Protein AF-A0A379B4C3-F1 (afdb_monomer_lite)

Sequence (110 aa):
MKKFLDVITKFTQTKSDDERSVLFSLLPEDILAHKKFYDEEMFINSSRHTFYILTSLFIDWINQLDEQYPKQRHFLYELQDLFEYIDDDISIDEQSEVIEKTKVILKQYQ

Foldseek 3Di:
DVLLLVLLVQLLVDQDLVSLVVSLVSDDPVLSVVLVCCPPPNDPDCSRQSLLSVLVSLLVVLVVVCVVCVVCVVLSVQSNVLNVPDDSPDDSVNSNVSSVSSVVSSVVVD

Radius of gyration: 13.2 Å; chains: 1; bounding box: 31×24×38 Å

pLDDT: mean 95.8, std 3.06, range [77.06, 98.62]

Structure (mmCIF, N/CA/C/O backbone):
data_AF-A0A379B4C3-F1
#
_entry.id   AF-A0A379B4C3-F1
#
loop_
_atom_site.group_PDB
_atom_site.id
_atom_site.type_symbol
_atom_site.label_atom_id
_atom_site.label_alt_id
_atom_site.label_comp_id
_atom_site.label_asym_id
_atom_site.label_entity_id
_atom_site.label_seq_id
_atom_site.pdbx_PDB_ins_code
_atom_site.Cartn_x
_atom_site.Cartn_y
_atom_site.Cartn_z
_atom_site.occupancy
_atom_site.B_iso_or_equiv
_atom_site.auth_seq_id
_atom_site.auth_comp_id
_atom_site.auth_asym_id
_atom_site.auth_atom_id
_atom_site.pdbx_PDB_model_num
ATOM 1 N N . MET A 1 1 ? -8.724 -6.804 9.213 1.00 93.69 1 MET A N 1
ATOM 2 C CA . MET A 1 1 ? -7.871 -5.809 9.909 1.00 93.69 1 MET A CA 1
ATOM 3 C C . MET A 1 1 ? -6.471 -6.310 10.291 1.00 93.69 1 MET A C 1
ATOM 5 O O . MET A 1 1 ? -5.517 -5.766 9.767 1.00 93.69 1 MET A O 1
ATOM 9 N N . LYS A 1 2 ? -6.290 -7.337 11.143 1.00 94.81 2 LYS A N 1
ATOM 10 C CA . LYS A 1 2 ? -4.939 -7.768 11.593 1.00 94.81 2 LYS A CA 1
ATOM 11 C C . LYS A 1 2 ? -3.940 -8.007 10.446 1.00 94.81 2 LYS A C 1
ATOM 13 O O . LYS A 1 2 ? -2.870 -7.419 10.442 1.00 94.81 2 LYS A O 1
ATOM 18 N N . LYS A 1 3 ? -4.336 -8.801 9.442 1.00 96.56 3 LYS A N 1
ATOM 19 C CA . LYS A 1 3 ? -3.503 -9.089 8.262 1.00 96.56 3 LYS A CA 1
ATOM 20 C C . LYS A 1 3 ? -3.097 -7.816 7.502 1.00 96.56 3 LYS A C 1
ATOM 22 O O . LYS A 1 3 ? -1.960 -7.715 7.069 1.00 96.56 3 LYS A O 1
ATOM 27 N N . PHE A 1 4 ? -4.007 -6.848 7.374 1.00 97.75 4 PHE A N 1
ATOM 28 C CA . PHE A 1 4 ? -3.725 -5.559 6.735 1.00 97.75 4 PHE A CA 1
ATOM 29 C C . PHE A 1 4 ? -2.654 -4.784 7.504 1.00 97.75 4 PHE A C 1
ATOM 31 O O . PHE A 1 4 ? -1.640 -4.412 6.926 1.00 97.75 4 PHE A O 1
ATOM 38 N N . LEU A 1 5 ? -2.815 -4.645 8.824 1.00 97.81 5 LEU A N 1
ATOM 39 C CA . LEU A 1 5 ? -1.830 -3.977 9.681 1.00 97.81 5 LEU A CA 1
ATOM 40 C C . LEU A 1 5 ? -0.452 -4.643 9.606 1.00 97.81 5 LEU A C 1
ATOM 42 O O . LEU A 1 5 ? 0.557 -3.946 9.517 1.00 97.81 5 LEU A O 1
ATOM 46 N N . ASP A 1 6 ? -0.407 -5.977 9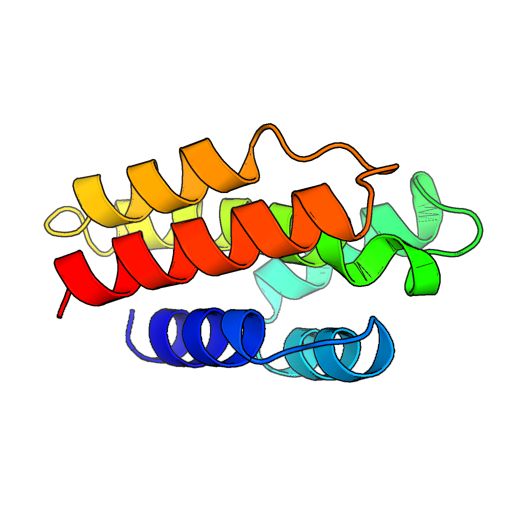.597 1.00 97.88 6 ASP A N 1
ATOM 47 C CA . ASP A 1 6 ? 0.844 -6.730 9.471 1.00 97.88 6 ASP A CA 1
ATOM 48 C C . ASP A 1 6 ? 1.546 -6.431 8.131 1.00 97.88 6 ASP A C 1
ATOM 50 O O . ASP A 1 6 ? 2.767 -6.258 8.091 1.00 97.88 6 ASP A O 1
ATOM 54 N N . VAL A 1 7 ? 0.789 -6.338 7.031 1.00 98.38 7 VAL A N 1
ATOM 55 C CA . VAL A 1 7 ? 1.330 -6.045 5.693 1.00 98.38 7 VAL A CA 1
ATOM 56 C C . VAL A 1 7 ? 1.766 -4.586 5.564 1.00 98.38 7 VAL A C 1
ATOM 58 O O . VAL A 1 7 ? 2.886 -4.348 5.118 1.00 98.38 7 VAL A O 1
ATOM 61 N N . ILE A 1 8 ? 0.958 -3.619 6.008 1.00 98.12 8 ILE A N 1
ATOM 62 C CA . ILE A 1 8 ? 1.334 -2.193 5.988 1.00 98.12 8 ILE A CA 1
ATOM 63 C C . ILE A 1 8 ? 2.568 -1.959 6.867 1.00 98.12 8 ILE A C 1
ATOM 65 O O . ILE A 1 8 ? 3.496 -1.261 6.469 1.00 98.12 8 ILE A O 1
ATOM 69 N N . THR A 1 9 ? 2.656 -2.621 8.025 1.00 98.25 9 THR A N 1
ATOM 70 C CA . THR A 1 9 ? 3.856 -2.558 8.874 1.00 98.25 9 THR A CA 1
ATOM 71 C C . THR A 1 9 ? 5.091 -3.062 8.127 1.00 98.25 9 THR A C 1
ATOM 73 O O . THR A 1 9 ? 6.120 -2.387 8.139 1.00 98.25 9 THR A O 1
ATOM 76 N N . LYS A 1 10 ? 4.999 -4.207 7.436 1.00 98.50 10 LYS A N 1
ATOM 77 C CA . LYS A 1 10 ? 6.099 -4.734 6.609 1.00 98.50 10 LYS A CA 1
ATOM 78 C C . LYS A 1 10 ? 6.459 -3.790 5.463 1.00 98.50 10 LYS A C 1
ATOM 80 O O . LYS A 1 10 ? 7.642 -3.583 5.222 1.00 98.50 10 LYS A O 1
ATOM 85 N N . PHE A 1 11 ? 5.472 -3.182 4.807 1.00 98.44 11 PHE A N 1
ATOM 86 C CA . PHE A 1 11 ? 5.692 -2.179 3.764 1.00 98.44 11 PHE A CA 1
ATOM 87 C C . PHE A 1 11 ? 6.574 -1.029 4.257 1.00 98.44 11 PHE A C 1
ATOM 89 O O . PHE A 1 11 ? 7.568 -0.707 3.607 1.00 98.44 11 PHE A O 1
ATOM 96 N N . THR A 1 12 ? 6.316 -0.505 5.461 1.00 98.25 12 THR A N 1
ATOM 97 C CA . THR A 1 12 ? 7.127 0.587 6.034 1.00 98.25 12 THR A CA 1
ATOM 98 C C . THR A 1 12 ? 8.581 0.211 6.366 1.00 98.25 12 THR A C 1
ATOM 100 O O . THR A 1 12 ? 9.383 1.078 6.721 1.00 98.25 12 THR A O 1
ATOM 103 N N . GLN A 1 13 ? 8.925 -1.077 6.294 1.00 97.62 13 GLN A N 1
ATOM 104 C CA . GLN A 1 13 ? 10.271 -1.602 6.541 1.00 97.62 13 GLN A CA 1
ATOM 105 C C . GLN A 1 13 ? 11.042 -1.877 5.244 1.00 97.62 13 GLN A C 1
ATOM 107 O O . GLN A 1 13 ? 12.248 -2.115 5.314 1.00 97.62 13 GLN A O 1
ATOM 112 N N . THR A 1 14 ? 10.366 -1.843 4.091 1.00 96.50 14 THR A N 1
ATOM 113 C CA . THR A 1 14 ? 10.987 -2.087 2.785 1.00 96.50 14 THR A CA 1
ATOM 114 C C . THR A 1 14 ? 11.876 -0.926 2.349 1.00 96.50 14 THR A C 1
ATOM 116 O O . THR A 1 14 ? 11.603 0.236 2.653 1.00 96.50 14 THR A O 1
ATOM 119 N N . LYS A 1 15 ? 12.943 -1.243 1.615 1.00 92.75 15 LYS A N 1
ATOM 120 C CA . LYS A 1 15 ? 13.927 -0.280 1.093 1.00 92.75 15 LYS A CA 1
ATOM 121 C C . LYS A 1 15 ? 14.120 -0.357 -0.417 1.00 92.75 15 LYS A C 1
ATOM 123 O O . LYS A 1 15 ? 14.793 0.498 -0.983 1.00 92.75 15 LYS A O 1
ATOM 128 N N . SER A 1 16 ? 13.573 -1.382 -1.060 1.00 93.25 16 SER A N 1
ATOM 129 C CA . SER A 1 16 ? 13.719 -1.618 -2.493 1.00 93.25 16 SER A CA 1
ATOM 130 C C . SER A 1 16 ? 12.460 -2.237 -3.085 1.00 93.25 16 SER A C 1
ATOM 132 O O . SER A 1 16 ? 11.619 -2.788 -2.370 1.00 93.25 16 SER A O 1
ATOM 134 N N . ASP A 1 17 ? 12.358 -2.185 -4.409 1.00 93.25 17 ASP A N 1
ATOM 135 C CA . ASP A 1 17 ? 11.267 -2.824 -5.141 1.00 93.25 17 ASP A CA 1
ATOM 136 C C . ASP A 1 17 ? 11.273 -4.353 -5.016 1.00 93.25 17 ASP A C 1
ATOM 138 O O . ASP A 1 17 ? 10.211 -4.972 -4.950 1.00 93.25 17 ASP A O 1
ATOM 142 N N . ASP A 1 18 ? 12.447 -4.974 -4.889 1.00 94.19 18 ASP A N 1
ATOM 143 C CA . ASP A 1 18 ? 12.556 -6.418 -4.654 1.00 94.19 18 ASP A CA 1
ATOM 144 C C . ASP A 1 18 ? 11.940 -6.813 -3.303 1.00 94.19 18 ASP A C 1
ATOM 146 O O . ASP A 1 18 ? 11.185 -7.782 -3.212 1.00 94.19 18 ASP A O 1
ATOM 150 N N . GLU A 1 19 ? 12.207 -6.036 -2.246 1.00 95.56 19 GLU A N 1
ATOM 151 C CA . GLU A 1 19 ? 11.616 -6.270 -0.924 1.00 95.56 19 GLU A CA 1
ATOM 152 C C . GLU A 1 19 ? 10.096 -6.049 -0.936 1.00 95.56 19 GLU A C 1
ATOM 154 O O . GLU A 1 19 ? 9.349 -6.820 -0.326 1.00 95.56 19 GLU A O 1
ATOM 159 N N . ARG A 1 20 ? 9.619 -5.031 -1.664 1.00 96.31 20 ARG A N 1
ATOM 160 C CA . ARG A 1 20 ? 8.182 -4.741 -1.828 1.00 96.31 20 ARG A CA 1
ATOM 161 C C . ARG A 1 20 ? 7.467 -5.813 -2.633 1.00 96.31 20 ARG A C 1
ATOM 163 O O . ARG A 1 20 ? 6.348 -6.180 -2.285 1.00 96.31 20 ARG A O 1
ATOM 170 N N . SER A 1 21 ? 8.121 -6.372 -3.647 1.00 96.06 21 SER A N 1
ATOM 171 C CA . SER A 1 21 ? 7.553 -7.415 -4.506 1.00 96.06 21 SER A CA 1
ATOM 172 C C . SER A 1 21 ? 7.115 -8.650 -3.718 1.00 96.06 21 SER A C 1
ATOM 174 O O . SER A 1 21 ? 6.117 -9.287 -4.054 1.00 96.06 21 SER A O 1
ATOM 176 N N . VAL A 1 22 ? 7.802 -8.967 -2.616 1.00 96.75 22 VAL A N 1
ATOM 177 C CA . VAL A 1 22 ? 7.422 -10.076 -1.726 1.00 96.75 22 VAL A CA 1
ATOM 178 C C . VAL A 1 22 ? 6.044 -9.846 -1.088 1.00 96.75 22 VAL A C 1
ATOM 180 O O . VAL A 1 22 ? 5.317 -10.808 -0.823 1.00 96.75 22 VAL A O 1
ATOM 183 N N . LEU A 1 23 ? 5.643 -8.589 -0.871 1.00 97.94 23 LEU A N 1
ATOM 184 C CA . LEU A 1 23 ? 4.387 -8.239 -0.202 1.00 97.94 23 LEU A CA 1
ATOM 185 C C . LEU A 1 23 ? 3.148 -8.535 -1.048 1.00 97.94 23 LEU A C 1
ATOM 187 O O . LEU A 1 23 ? 2.093 -8.779 -0.465 1.00 97.94 23 LEU A O 1
ATOM 191 N N . PHE A 1 24 ? 3.262 -8.613 -2.379 1.00 97.75 24 PHE A N 1
ATOM 192 C CA . PHE A 1 24 ? 2.138 -8.990 -3.246 1.00 97.75 24 PHE A CA 1
ATOM 193 C C . PHE A 1 24 ? 1.543 -10.348 -2.857 1.00 97.75 24 PHE A C 1
ATOM 195 O O . PHE A 1 24 ? 0.327 -10.504 -2.814 1.00 97.75 24 PHE A O 1
ATOM 202 N N . SER A 1 25 ? 2.391 -11.306 -2.466 1.00 96.75 25 SER A N 1
ATOM 203 C CA . SER A 1 25 ? 1.956 -12.637 -2.011 1.00 96.75 25 SER A CA 1
ATOM 204 C C . SER A 1 25 ? 1.146 -12.624 -0.707 1.00 96.75 25 SER A C 1
ATOM 206 O O . SER A 1 25 ? 0.524 -13.622 -0.345 1.00 96.75 25 SER A O 1
ATOM 208 N N . LEU A 1 26 ? 1.162 -11.505 0.023 1.00 97.94 26 LEU A N 1
ATOM 209 C CA . LEU A 1 26 ? 0.455 -11.339 1.288 1.00 97.94 26 LEU A CA 1
ATOM 210 C C . LEU A 1 26 ? -0.904 -10.654 1.114 1.00 97.94 26 LEU A C 1
ATOM 212 O O . LEU A 1 26 ? -1.694 -10.656 2.063 1.00 97.94 26 LEU A O 1
ATOM 216 N N . LEU A 1 27 ? -1.200 -10.092 -0.058 1.00 98.00 27 LEU A N 1
ATOM 217 C CA . LEU A 1 27 ? -2.484 -9.449 -0.329 1.00 98.00 27 LEU A CA 1
ATOM 218 C C . LEU A 1 27 ? -3.625 -10.487 -0.391 1.00 98.00 27 LEU A C 1
ATOM 220 O O . LEU A 1 27 ? -3.377 -11.683 -0.570 1.00 98.00 27 LEU A O 1
ATOM 224 N N . PRO A 1 28 ? -4.884 -10.080 -0.160 1.00 97.88 28 PRO A N 1
ATOM 225 C CA . PRO A 1 28 ? -6.049 -10.878 -0.546 1.00 97.88 28 PRO A CA 1
ATOM 226 C C . PRO A 1 28 ? -6.036 -11.199 -2.051 1.00 97.88 28 PRO A C 1
ATOM 228 O O . PRO A 1 28 ? -5.525 -10.404 -2.835 1.00 97.88 28 PRO A O 1
ATOM 231 N N . GLU A 1 29 ? -6.570 -12.355 -2.455 1.00 97.44 29 GLU A N 1
ATOM 232 C CA . GLU A 1 29 ? -6.514 -12.820 -3.856 1.00 97.44 29 GLU A CA 1
ATOM 233 C C . GLU A 1 29 ? -7.244 -11.884 -4.825 1.00 97.44 29 GLU A C 1
ATOM 235 O O . GLU A 1 29 ? -6.762 -11.621 -5.924 1.00 97.44 29 GLU A O 1
ATOM 240 N N . ASP A 1 30 ? -8.388 -11.360 -4.403 1.00 96.75 30 ASP A N 1
ATOM 241 C CA . ASP A 1 30 ? -9.213 -10.416 -5.148 1.00 96.75 30 ASP A CA 1
ATOM 242 C C . ASP A 1 30 ? -8.527 -9.057 -5.318 1.00 96.75 30 ASP A C 1
ATOM 244 O O . ASP A 1 30 ? -8.525 -8.512 -6.418 1.00 96.75 30 ASP A O 1
ATOM 248 N N . ILE A 1 31 ? -7.846 -8.565 -4.279 1.00 98.06 31 ILE A N 1
ATOM 249 C CA . ILE A 1 31 ? -6.991 -7.374 -4.382 1.00 98.06 31 ILE A CA 1
ATOM 250 C C . ILE A 1 31 ? -5.802 -7.645 -5.309 1.00 98.06 31 ILE A C 1
ATOM 252 O O . ILE A 1 31 ? -5.510 -6.860 -6.206 1.00 98.06 31 ILE A O 1
ATOM 256 N N . LEU A 1 32 ? -5.114 -8.777 -5.140 1.00 97.62 32 LEU A N 1
ATOM 257 C CA . LEU A 1 32 ? -3.960 -9.130 -5.965 1.00 97.62 32 LEU A CA 1
ATOM 258 C C . LEU A 1 32 ? -4.329 -9.256 -7.450 1.00 97.62 32 LEU A C 1
ATOM 260 O O . LEU A 1 32 ? -3.506 -8.937 -8.307 1.00 97.62 32 LEU A O 1
ATOM 264 N N . ALA A 1 33 ? -5.556 -9.672 -7.772 1.00 97.06 33 ALA A N 1
ATOM 265 C CA . ALA A 1 33 ? -6.029 -9.764 -9.150 1.00 97.06 33 ALA A CA 1
ATOM 266 C C . ALA A 1 33 ? -5.985 -8.412 -9.887 1.00 97.06 33 ALA A C 1
ATOM 268 O O . ALA A 1 33 ? -5.740 -8.390 -11.095 1.00 97.06 33 ALA A O 1
ATOM 269 N N . HIS A 1 34 ? -6.136 -7.288 -9.176 1.00 96.81 34 HIS A N 1
ATOM 270 C CA . HIS A 1 34 ? -6.046 -5.947 -9.761 1.00 96.81 34 HIS A CA 1
ATOM 271 C C . HIS A 1 34 ? -4.621 -5.602 -10.221 1.00 96.81 34 HIS A C 1
ATOM 273 O O . HIS A 1 34 ? -4.449 -4.775 -11.115 1.00 96.81 34 HIS A O 1
ATOM 279 N N . LYS A 1 35 ? -3.588 -6.296 -9.711 1.00 96.00 35 LYS A N 1
ATOM 280 C CA . LYS A 1 35 ? -2.192 -6.126 -10.153 1.00 96.00 35 LYS A CA 1
ATOM 281 C C . LYS A 1 35 ? -2.034 -6.324 -11.666 1.00 96.00 35 LYS A C 1
ATOM 283 O O . LYS A 1 35 ? -1.209 -5.660 -12.289 1.00 96.00 35 LYS A O 1
ATOM 288 N N . LYS A 1 36 ? -2.855 -7.202 -12.255 1.00 95.12 36 LYS A N 1
ATOM 289 C CA . LYS A 1 36 ? -2.839 -7.524 -13.686 1.00 95.12 36 LYS A CA 1
ATOM 290 C C . LYS A 1 36 ? -2.977 -6.281 -14.570 1.00 95.12 36 LYS A C 1
ATOM 292 O O . LYS A 1 36 ? -2.287 -6.189 -15.576 1.00 95.12 36 LYS A O 1
ATOM 297 N N . PHE A 1 37 ? -3.810 -5.315 -14.174 1.00 95.00 37 PHE A N 1
ATOM 298 C CA . PHE A 1 37 ? -3.960 -4.052 -14.902 1.00 95.00 37 PHE A CA 1
ATOM 299 C C . PHE A 1 37 ? -2.620 -3.314 -15.031 1.00 95.00 37 PHE A C 1
ATOM 301 O O . PHE A 1 37 ? -2.243 -2.884 -16.117 1.00 95.00 37 PHE A O 1
ATOM 308 N N . TYR A 1 38 ? -1.851 -3.231 -13.947 1.00 95.38 38 TYR A N 1
ATOM 309 C CA . TYR A 1 38 ? -0.559 -2.547 -13.957 1.00 95.38 38 TYR A CA 1
ATOM 310 C C . TYR A 1 38 ? 0.494 -3.284 -14.786 1.00 95.38 38 TYR A C 1
ATOM 312 O O . TYR A 1 38 ? 1.301 -2.647 -15.460 1.00 95.38 38 TYR A O 1
ATOM 320 N N . ASP A 1 39 ? 0.486 -4.617 -14.721 1.00 92.00 39 ASP A N 1
ATOM 321 C CA . ASP A 1 39 ? 1.436 -5.467 -15.443 1.00 92.00 39 ASP A CA 1
ATOM 322 C C . 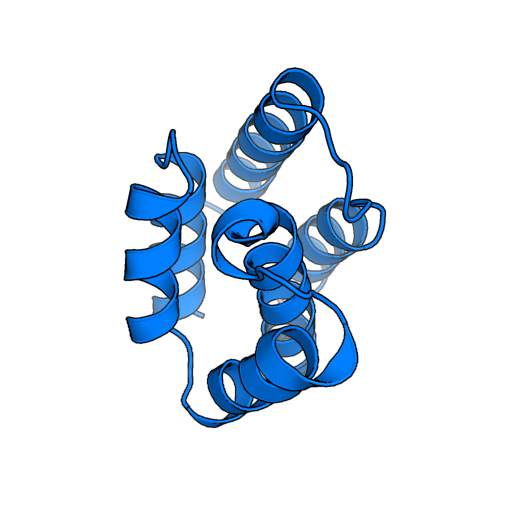ASP A 1 39 ? 1.187 -5.492 -16.958 1.00 92.00 39 ASP A C 1
ATOM 324 O O . ASP A 1 39 ? 2.142 -5.618 -17.721 1.00 92.00 39 ASP A O 1
ATOM 328 N N . GLU A 1 40 ? -0.074 -5.421 -17.391 1.00 93.38 40 GLU A N 1
ATOM 329 C CA . GLU A 1 40 ? -0.450 -5.620 -18.797 1.00 93.38 40 GLU A CA 1
ATOM 330 C C . GLU A 1 40 ? -0.794 -4.318 -19.528 1.00 93.38 40 GLU A C 1
ATOM 332 O O . GLU A 1 40 ? -0.516 -4.208 -20.720 1.00 93.38 40 GLU A O 1
ATOM 337 N N . GLU A 1 41 ? -1.372 -3.335 -18.833 1.00 92.44 41 GLU A N 1
ATOM 338 C CA . GLU A 1 41 ? -1.982 -2.158 -19.468 1.00 92.44 41 GLU A CA 1
ATOM 339 C C . GLU A 1 41 ? -1.255 -0.844 -19.141 1.00 92.44 41 GLU A C 1
ATOM 341 O O . GLU A 1 41 ? -1.262 0.073 -19.961 1.00 92.44 41 GLU A O 1
ATOM 346 N N . MET A 1 42 ? -0.623 -0.725 -17.964 1.00 92.88 42 MET A N 1
ATOM 347 C CA . MET A 1 42 ? -0.035 0.546 -17.512 1.00 92.88 42 MET A CA 1
ATOM 348 C C . MET A 1 42 ? 1.476 0.642 -17.747 1.00 92.88 42 MET A C 1
ATOM 350 O O . MET A 1 42 ? 1.953 1.642 -18.284 1.00 92.88 42 MET A O 1
ATOM 354 N N . PHE A 1 43 ? 2.244 -0.381 -17.360 1.00 92.69 43 PHE A N 1
ATOM 355 C CA . PHE A 1 43 ? 3.705 -0.311 -17.379 1.00 92.69 43 PHE A CA 1
ATOM 356 C C . PHE A 1 43 ? 4.334 -1.328 -18.323 1.00 92.69 43 PHE A C 1
ATOM 358 O O . PHE A 1 43 ? 4.049 -2.517 -18.269 1.00 92.69 43 PHE A O 1
ATOM 365 N N . ILE A 1 44 ? 5.332 -0.880 -19.089 1.00 89.69 44 ILE A N 1
ATOM 366 C CA . ILE A 1 44 ? 6.217 -1.785 -19.843 1.00 89.69 44 ILE A CA 1
ATOM 367 C C . ILE A 1 44 ? 7.050 -2.656 -18.883 1.00 89.69 44 ILE A C 1
ATOM 369 O O . ILE A 1 44 ? 7.401 -3.788 -19.209 1.00 89.69 44 ILE A O 1
ATOM 373 N N . ASN A 1 45 ? 7.397 -2.123 -17.704 1.00 88.69 45 ASN A N 1
ATOM 374 C CA . ASN A 1 45 ? 8.129 -2.849 -16.671 1.00 88.69 45 ASN A CA 1
ATOM 375 C C . ASN A 1 45 ? 7.608 -2.513 -15.267 1.00 88.69 45 ASN A C 1
ATOM 377 O O . ASN A 1 45 ? 8.195 -1.704 -14.545 1.00 88.69 45 ASN A O 1
ATOM 381 N N . SER A 1 46 ? 6.525 -3.173 -14.867 1.00 91.94 46 SER A N 1
ATOM 382 C CA . SER A 1 46 ? 5.876 -2.982 -13.566 1.00 91.94 46 SER A CA 1
ATOM 383 C C . SER A 1 46 ? 6.774 -3.294 -12.361 1.00 91.94 46 SER A C 1
ATOM 385 O O . SER A 1 46 ? 6.547 -2.761 -11.275 1.00 91.94 46 SER A O 1
ATOM 387 N N . SER A 1 47 ? 7.845 -4.082 -12.529 1.00 90.44 47 SER A N 1
ATOM 388 C CA . SER A 1 47 ? 8.769 -4.411 -11.433 1.00 90.44 47 SER A CA 1
ATOM 389 C C . SER A 1 47 ? 9.552 -3.201 -10.914 1.00 90.44 47 SER A C 1
ATOM 391 O O . SER A 1 47 ? 10.182 -3.298 -9.868 1.00 90.44 47 SER A O 1
ATOM 393 N N . ARG A 1 48 ? 9.553 -2.081 -11.648 1.00 90.50 48 ARG A N 1
ATOM 394 C CA . ARG A 1 48 ? 10.183 -0.810 -11.245 1.00 90.50 48 ARG A CA 1
ATOM 395 C C . ARG A 1 48 ? 9.211 0.186 -10.617 1.00 90.50 48 ARG A C 1
ATOM 397 O O . ARG A 1 48 ? 9.635 1.239 -10.166 1.00 90.50 48 ARG A O 1
ATOM 404 N N . HIS A 1 49 ? 7.922 -0.143 -10.602 1.00 95.19 49 HIS A N 1
ATOM 405 C CA . HIS A 1 49 ? 6.859 0.712 -10.074 1.00 95.19 49 HIS A CA 1
ATOM 406 C C . HIS A 1 49 ? 6.173 0.048 -8.876 1.00 95.19 49 HIS A C 1
ATOM 408 O O . HIS A 1 49 ? 5.011 0.318 -8.583 1.00 95.19 49 HIS A O 1
ATOM 414 N N . THR A 1 50 ? 6.868 -0.854 -8.167 1.00 96.69 50 THR A N 1
ATOM 415 C CA . THR A 1 50 ? 6.213 -1.650 -7.117 1.00 96.69 50 THR A CA 1
ATOM 416 C C . THR A 1 50 ? 5.699 -0.813 -5.961 1.00 96.69 50 THR A C 1
ATOM 418 O O . THR A 1 50 ? 4.709 -1.205 -5.355 1.00 96.69 50 THR A O 1
ATOM 421 N N . PHE A 1 51 ? 6.324 0.335 -5.674 1.00 97.62 51 PHE A N 1
ATOM 422 C CA . PHE A 1 51 ? 5.820 1.262 -4.667 1.00 97.62 51 PHE A CA 1
ATOM 423 C C . PHE A 1 51 ? 4.422 1.758 -5.030 1.00 97.62 51 PHE A C 1
ATOM 425 O O . PHE A 1 51 ? 3.483 1.480 -4.290 1.00 97.62 51 PHE A O 1
ATOM 432 N N . TYR A 1 52 ? 4.299 2.394 -6.199 1.00 97.44 52 TYR A N 1
ATOM 433 C CA . TYR A 1 52 ? 3.043 2.912 -6.732 1.00 97.44 52 TYR A CA 1
ATOM 434 C C . TYR A 1 52 ? 1.974 1.816 -6.815 1.00 97.44 52 TYR A C 1
ATOM 436 O O . TYR A 1 52 ? 0.892 1.952 -6.249 1.00 97.44 52 TYR A O 1
ATOM 444 N N . ILE A 1 53 ? 2.309 0.677 -7.431 1.00 97.94 53 ILE A N 1
ATOM 445 C CA . ILE A 1 53 ? 1.370 -0.440 -7.596 1.00 97.94 53 ILE A CA 1
ATOM 446 C C . ILE A 1 53 ? 0.878 -0.928 -6.233 1.00 97.94 53 ILE A C 1
ATOM 448 O O . ILE A 1 53 ? -0.318 -1.119 -6.033 1.00 97.94 53 ILE A O 1
ATOM 452 N N . LEU A 1 54 ? 1.781 -1.143 -5.274 1.00 98.12 54 LEU A N 1
ATOM 453 C CA . LEU A 1 54 ? 1.402 -1.666 -3.968 1.00 98.12 54 LEU A CA 1
ATOM 454 C C . LEU A 1 54 ? 0.530 -0.670 -3.191 1.00 98.12 54 LEU A C 1
ATOM 456 O O . LEU A 1 54 ? -0.435 -1.096 -2.559 1.00 98.12 54 LEU A O 1
ATOM 460 N N . THR A 1 55 ? 0.816 0.633 -3.264 1.00 98.31 55 THR A N 1
ATOM 461 C CA . THR A 1 55 ? -0.011 1.658 -2.615 1.00 98.31 55 THR A CA 1
ATOM 462 C C . THR A 1 55 ? -1.387 1.778 -3.257 1.00 98.31 55 THR A C 1
ATOM 464 O O . THR A 1 55 ? -2.371 1.880 -2.527 1.00 98.31 55 THR A O 1
ATOM 467 N N . SER A 1 56 ? -1.506 1.644 -4.581 1.00 98.25 56 SER A N 1
ATOM 468 C CA . SER A 1 56 ? -2.818 1.575 -5.235 1.00 98.25 56 SER A CA 1
ATOM 469 C C . SER A 1 56 ? -3.615 0.340 -4.801 1.00 98.25 56 SER A C 1
ATOM 471 O O . SER A 1 56 ? -4.788 0.447 -4.453 1.00 98.25 56 SER A O 1
ATOM 473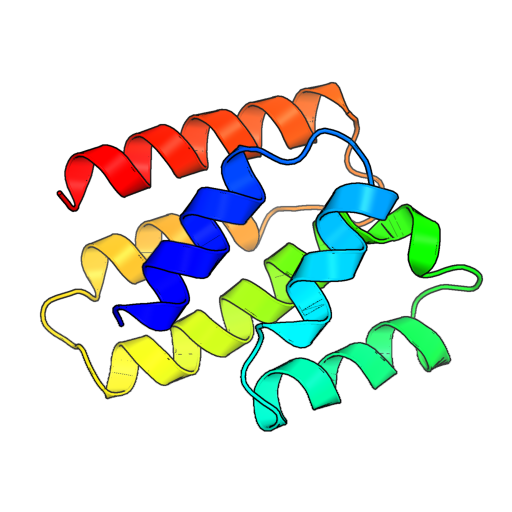 N N . LEU A 1 57 ? -2.972 -0.829 -4.709 1.00 98.50 57 LEU A N 1
ATOM 474 C CA . LEU A 1 57 ? -3.625 -2.042 -4.202 1.00 98.50 57 LEU A CA 1
ATOM 475 C C . LEU A 1 57 ? -4.012 -1.928 -2.717 1.00 98.50 57 LEU A C 1
ATOM 477 O O . LEU A 1 57 ? -4.984 -2.543 -2.274 1.00 98.50 57 LEU A O 1
ATOM 481 N N . PHE A 1 58 ? -3.280 -1.141 -1.924 1.00 98.62 58 PHE A N 1
ATOM 482 C CA . PHE A 1 58 ? -3.691 -0.831 -0.557 1.00 98.62 58 PHE A CA 1
ATOM 483 C C . PHE A 1 58 ? -4.951 0.026 -0.509 1.00 98.62 58 PHE A C 1
ATOM 485 O O . PHE A 1 58 ? -5.768 -0.223 0.373 1.00 98.62 58 PHE A O 1
ATOM 492 N N . ILE A 1 59 ? -5.151 0.963 -1.438 1.00 98.50 59 ILE A N 1
ATOM 493 C CA . ILE A 1 59 ? -6.401 1.735 -1.538 1.00 98.50 59 ILE A CA 1
ATOM 494 C C . ILE A 1 59 ? -7.581 0.794 -1.797 1.00 98.50 59 ILE A C 1
ATOM 496 O O . ILE A 1 59 ? -8.580 0.850 -1.079 1.00 98.50 59 ILE A O 1
ATOM 500 N N . ASP A 1 60 ? -7.441 -0.137 -2.744 1.00 98.06 60 ASP A N 1
ATOM 501 C CA . ASP A 1 60 ? -8.477 -1.141 -3.014 1.00 98.06 60 ASP A CA 1
ATOM 502 C C . ASP A 1 60 ? -8.794 -1.976 -1.766 1.00 98.06 60 ASP A C 1
ATOM 504 O O . ASP A 1 60 ? -9.959 -2.202 -1.426 1.00 98.06 60 ASP A O 1
ATOM 508 N N . TRP A 1 61 ? -7.762 -2.391 -1.025 1.00 98.31 61 TRP A N 1
ATOM 509 C CA . TRP A 1 61 ? -7.956 -3.148 0.209 1.00 98.31 61 TRP A CA 1
ATOM 510 C C . TRP A 1 61 ? -8.593 -2.300 1.319 1.00 98.31 61 TRP A C 1
ATOM 512 O O . TRP A 1 61 ? -9.451 -2.793 2.054 1.00 98.31 61 TRP A O 1
ATOM 522 N N . ILE A 1 62 ? -8.223 -1.023 1.437 1.00 98.38 62 ILE A N 1
ATOM 523 C CA . ILE A 1 62 ? -8.825 -0.080 2.385 1.00 98.38 62 ILE A CA 1
ATOM 524 C C . ILE A 1 62 ? -10.323 0.066 2.114 1.00 98.38 62 ILE A C 1
ATOM 526 O O . ILE A 1 62 ? -11.106 -0.052 3.058 1.00 98.38 62 ILE A O 1
ATOM 530 N N . ASN A 1 63 ? -10.728 0.229 0.854 1.00 96.12 63 ASN A N 1
ATOM 531 C CA . ASN A 1 63 ? -12.138 0.347 0.476 1.00 96.12 63 ASN A CA 1
ATOM 532 C C . ASN A 1 63 ? -12.955 -0.868 0.950 1.00 96.12 63 ASN A C 1
ATOM 534 O O . ASN A 1 63 ? -14.025 -0.709 1.536 1.00 96.12 63 ASN A O 1
ATOM 538 N N . GLN A 1 64 ? -12.420 -2.085 0.804 1.00 96.00 64 GLN A N 1
ATOM 539 C CA . GLN A 1 64 ? -13.070 -3.294 1.327 1.00 96.00 64 GLN A CA 1
ATOM 540 C C . GLN A 1 64 ? -13.124 -3.348 2.860 1.00 96.00 64 GLN A C 1
ATOM 542 O O . GLN A 1 64 ? -14.044 -3.930 3.444 1.00 96.00 64 GLN A O 1
ATOM 547 N N . LEU A 1 65 ? -12.106 -2.807 3.534 1.00 97.12 65 LEU A N 1
ATOM 548 C CA . LEU A 1 65 ? -12.021 -2.802 4.992 1.00 97.12 65 LEU A CA 1
ATOM 549 C C . LEU A 1 65 ? -12.924 -1.742 5.628 1.00 97.12 65 LEU A C 1
ATOM 551 O O . LEU A 1 65 ? -13.419 -2.005 6.725 1.00 97.12 65 LEU A O 1
ATOM 555 N N . ASP A 1 66 ? -13.157 -0.592 4.989 1.00 93.62 66 ASP A N 1
ATOM 556 C CA . ASP A 1 66 ? -14.015 0.472 5.535 1.00 93.62 66 ASP A CA 1
ATOM 557 C C . ASP A 1 66 ? -15.446 -0.031 5.775 1.00 93.62 66 ASP A C 1
ATOM 559 O O . ASP A 1 66 ? -16.028 0.209 6.836 1.00 93.62 66 ASP A O 1
ATOM 563 N N . GLU A 1 67 ? -15.981 -0.835 4.852 1.00 90.81 67 GLU A N 1
ATOM 564 C CA . GLU A 1 67 ? -17.299 -1.463 5.006 1.00 90.81 67 GLU A CA 1
ATOM 565 C C . GLU A 1 67 ? -17.356 -2.433 6.199 1.00 90.81 67 GLU A C 1
ATOM 567 O O . GLU A 1 67 ? -18.356 -2.508 6.916 1.00 90.81 67 GLU A O 1
ATOM 572 N N . GLN A 1 68 ? -16.268 -3.168 6.445 1.00 94.94 68 GLN A N 1
ATOM 573 C CA . GLN A 1 68 ? -16.193 -4.203 7.483 1.00 94.94 68 GLN A CA 1
ATOM 574 C C . GLN A 1 68 ? -15.840 -3.646 8.869 1.00 94.94 68 GLN A C 1
ATOM 576 O O . GLN A 1 68 ? -16.182 -4.245 9.893 1.00 94.94 68 GLN A O 1
ATOM 581 N N . TYR A 1 69 ? -15.130 -2.518 8.923 1.00 94.31 69 TYR A N 1
ATOM 582 C CA . TYR A 1 69 ? -14.559 -1.951 10.143 1.00 94.31 69 TYR A CA 1
ATOM 583 C C . TYR A 1 69 ? -14.884 -0.455 10.288 1.00 94.31 69 TYR A C 1
ATOM 585 O O . TYR A 1 69 ? -13.969 0.355 10.435 1.00 94.31 69 TYR A O 1
ATOM 593 N N . PRO A 1 70 ? -16.170 -0.064 10.392 1.00 91.44 70 PRO A N 1
ATOM 594 C CA . PRO A 1 70 ? -16.579 1.346 10.408 1.00 91.44 70 PRO A CA 1
ATOM 595 C C . PRO A 1 70 ? -16.002 2.146 11.586 1.00 91.44 70 PRO A C 1
ATOM 597 O O . PRO A 1 70 ? -15.841 3.359 11.505 1.00 91.44 70 PRO A O 1
ATOM 600 N N . LYS A 1 71 ? -15.648 1.478 12.693 1.00 93.50 71 LYS A N 1
ATOM 601 C CA . LYS A 1 71 ? -14.977 2.121 13.838 1.00 93.50 71 LYS A CA 1
ATOM 602 C C . LYS A 1 71 ? -13.543 2.566 13.532 1.00 93.50 71 LYS A C 1
ATOM 604 O O . LYS A 1 71 ? -13.031 3.414 14.247 1.00 93.50 71 LYS A O 1
ATOM 609 N N . GLN A 1 72 ? -12.919 1.995 12.503 1.00 95.12 72 GLN A N 1
ATOM 610 C CA . GLN A 1 72 ? -11.545 2.287 12.085 1.00 95.12 72 GLN A CA 1
ATOM 611 C C . GLN A 1 72 ? -11.479 3.178 10.844 1.00 95.12 72 GLN A C 1
ATOM 613 O O . GLN A 1 72 ? -10.397 3.413 10.316 1.00 95.12 72 GLN A O 1
ATOM 618 N N . ARG A 1 73 ? -12.627 3.699 10.400 1.00 94.44 73 ARG A N 1
ATOM 619 C CA . ARG A 1 73 ? -12.760 4.528 9.203 1.00 94.44 73 ARG A CA 1
ATOM 620 C C . ARG A 1 73 ? -11.783 5.697 9.160 1.00 94.44 73 ARG A C 1
ATOM 622 O O . ARG A 1 73 ? -11.183 5.937 8.128 1.00 94.44 73 ARG A O 1
ATOM 629 N N . HIS A 1 74 ? -11.602 6.401 10.277 1.00 96.19 74 HIS A N 1
AT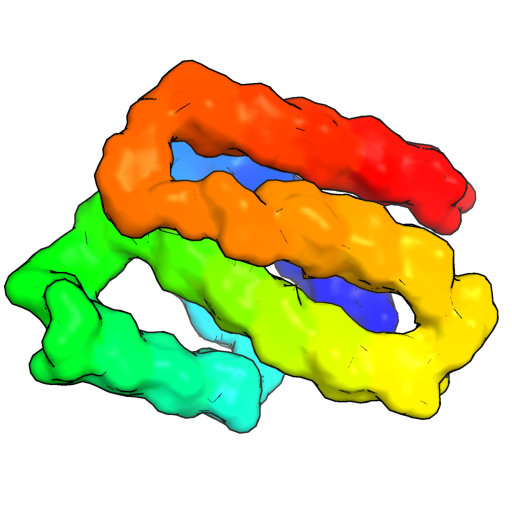OM 630 C CA . HIS A 1 74 ? -10.692 7.545 10.322 1.00 96.19 74 HIS A CA 1
ATOM 631 C C . HIS A 1 74 ? -9.249 7.146 9.977 1.00 96.19 74 HIS A C 1
ATOM 633 O O . HIS A 1 74 ? -8.660 7.734 9.082 1.00 96.19 74 HIS A O 1
ATOM 639 N N . PHE A 1 75 ? -8.736 6.089 10.612 1.00 9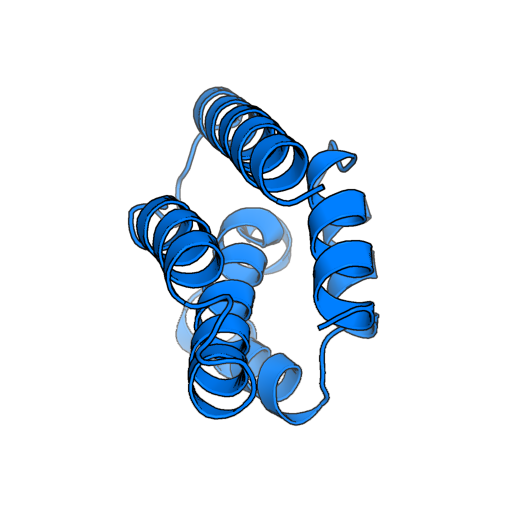7.38 75 PHE A N 1
ATOM 640 C CA . PHE A 1 75 ? -7.413 5.530 10.324 1.00 97.38 75 PHE A CA 1
ATOM 641 C C . PHE A 1 75 ? -7.284 5.046 8.873 1.00 97.38 75 PHE A C 1
ATOM 643 O O . PHE A 1 75 ? -6.277 5.291 8.214 1.00 97.38 75 PHE A O 1
ATOM 650 N N . LEU A 1 76 ? -8.309 4.352 8.375 1.00 97.81 76 LEU A N 1
ATOM 651 C CA . LEU A 1 76 ? -8.334 3.852 7.004 1.00 97.81 76 LEU A CA 1
ATOM 652 C C . LEU A 1 76 ? -8.315 4.998 5.983 1.00 97.81 76 LEU A C 1
ATOM 654 O O . LEU A 1 76 ? -7.550 4.934 5.027 1.00 97.81 76 LEU A O 1
ATOM 658 N N . TYR A 1 77 ? -9.088 6.058 6.219 1.00 97.00 77 TYR A N 1
ATOM 659 C CA . TYR A 1 77 ? -9.112 7.239 5.358 1.00 97.00 77 TYR A CA 1
ATOM 660 C C . TYR A 1 77 ? -7.804 8.022 5.387 1.00 97.00 77 TYR A C 1
ATOM 662 O O . TYR A 1 77 ? -7.376 8.475 4.337 1.00 97.00 77 TYR A O 1
ATOM 670 N N . GLU A 1 78 ? -7.131 8.147 6.533 1.00 98.06 78 GLU A N 1
ATOM 671 C CA . GLU A 1 78 ? -5.811 8.794 6.577 1.00 98.06 78 GLU A CA 1
ATOM 672 C C . GLU A 1 78 ? -4.766 8.040 5.745 1.00 98.06 78 GLU A C 1
ATOM 674 O O . GLU A 1 78 ? -3.966 8.659 5.047 1.00 98.06 78 GLU A O 1
ATOM 679 N N . LEU A 1 79 ? -4.779 6.702 5.787 1.00 98.12 79 LEU A N 1
ATOM 680 C CA . LEU A 1 79 ? -3.908 5.896 4.928 1.00 98.12 79 LEU A CA 1
ATOM 681 C C . LEU A 1 79 ? -4.281 6.027 3.452 1.00 98.12 79 LEU A C 1
ATOM 683 O O . LEU A 1 79 ? -3.396 6.134 2.610 1.00 98.12 79 LEU A O 1
ATOM 687 N N . GLN A 1 80 ? -5.575 6.005 3.140 1.00 98.00 80 GLN A N 1
ATOM 688 C CA . GLN A 1 80 ? -6.057 6.134 1.770 1.00 98.00 80 GLN A CA 1
ATOM 689 C C . GLN A 1 80 ? -5.675 7.484 1.168 1.00 98.00 80 GLN A C 1
ATOM 691 O O . GLN A 1 80 ? -5.090 7.502 0.092 1.00 98.00 80 GLN A O 1
ATOM 696 N N . ASP A 1 81 ? -5.939 8.579 1.881 1.00 97.75 81 ASP A N 1
ATOM 697 C CA . ASP A 1 81 ? -5.600 9.940 1.455 1.00 97.75 81 ASP A CA 1
ATOM 698 C C . ASP A 1 81 ? -4.093 10.075 1.209 1.00 97.75 81 ASP A C 1
ATOM 700 O O . ASP A 1 81 ? -3.671 10.607 0.188 1.00 97.75 81 ASP A O 1
ATOM 704 N N . LEU A 1 82 ? -3.258 9.492 2.078 1.00 98.19 82 LEU A N 1
ATOM 705 C CA . LEU A 1 82 ? -1.812 9.462 1.865 1.00 98.19 82 LEU A CA 1
ATOM 706 C C . LEU A 1 82 ? -1.413 8.723 0.577 1.00 98.19 82 LEU A C 1
ATOM 708 O O . LEU A 1 82 ? -0.454 9.125 -0.082 1.00 98.19 82 LEU A O 1
ATOM 712 N N . PHE A 1 83 ? -2.094 7.627 0.243 1.00 98.31 83 PHE A N 1
ATOM 713 C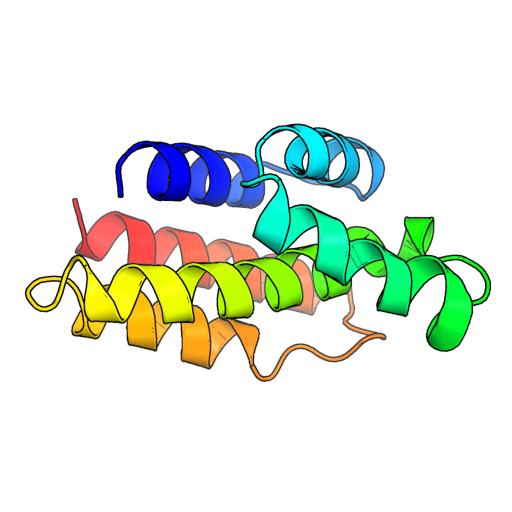 CA . PHE A 1 83 ? -1.752 6.796 -0.911 1.00 98.31 83 PHE A CA 1
ATOM 714 C C . PHE A 1 83 ? -2.332 7.308 -2.233 1.00 98.31 83 PHE A C 1
ATOM 716 O O . PHE A 1 83 ? -1.746 7.049 -3.281 1.00 98.31 83 PHE A O 1
ATOM 723 N N . GLU A 1 84 ? -3.455 8.024 -2.203 1.00 95.56 84 GLU A N 1
ATOM 724 C CA . GLU A 1 84 ? -4.186 8.472 -3.396 1.00 95.56 84 GLU A CA 1
ATOM 725 C C . GLU A 1 84 ? -3.395 9.475 -4.249 1.00 95.56 84 GLU A C 1
ATOM 727 O O . GLU A 1 84 ? -3.545 9.495 -5.468 1.00 95.56 84 GLU A O 1
ATOM 732 N N . TYR A 1 85 ? -2.507 10.259 -3.634 1.00 92.12 85 TYR A N 1
ATOM 733 C CA . TYR A 1 85 ? -1.704 11.278 -4.326 1.00 92.12 85 TYR A CA 1
ATOM 734 C C . TYR A 1 85 ? -0.310 10.806 -4.757 1.00 92.12 85 TYR A C 1
ATOM 736 O O . TYR A 1 85 ? 0.541 11.630 -5.091 1.00 92.12 85 TYR A O 1
ATOM 744 N N . ILE A 1 86 ? -0.040 9.503 -4.711 1.00 95.56 86 ILE A N 1
ATOM 745 C CA . ILE A 1 86 ? 1.245 8.947 -5.145 1.00 95.56 86 ILE A CA 1
ATOM 746 C C . ILE A 1 86 ? 1.253 8.843 -6.669 1.00 95.56 86 ILE A C 1
ATOM 748 O O . ILE A 1 86 ? 0.382 8.191 -7.241 1.00 95.56 86 ILE A O 1
ATOM 752 N N . ASP A 1 87 ? 2.256 9.448 -7.303 1.00 92.06 87 ASP A N 1
ATOM 753 C CA . ASP A 1 87 ? 2.464 9.367 -8.752 1.00 92.06 87 ASP A CA 1
ATOM 754 C C . ASP A 1 87 ? 3.262 8.112 -9.150 1.00 92.06 87 ASP A C 1
ATOM 756 O O . ASP A 1 87 ? 3.963 7.504 -8.329 1.00 92.06 87 ASP A O 1
ATOM 760 N N . ASP A 1 88 ? 3.163 7.697 -10.411 1.00 91.06 88 ASP A N 1
ATOM 761 C CA . ASP A 1 88 ? 3.851 6.509 -10.920 1.00 91.06 88 ASP A CA 1
ATOM 762 C C . ASP A 1 88 ? 5.365 6.703 -11.101 1.00 91.06 88 ASP A C 1
ATOM 764 O O . ASP A 1 88 ? 6.116 5.717 -11.108 1.00 91.06 88 ASP A O 1
ATOM 768 N N . ASP A 1 89 ? 5.819 7.955 -11.173 1.00 91.00 89 ASP A N 1
ATOM 769 C CA . ASP A 1 89 ? 7.220 8.378 -11.242 1.00 91.00 89 ASP A CA 1
ATOM 770 C C . ASP A 1 89 ? 7.810 8.848 -9.895 1.00 91.00 89 ASP A C 1
ATOM 772 O O . ASP A 1 89 ? 8.930 9.369 -9.861 1.00 91.00 89 ASP A O 1
ATOM 776 N N . ILE A 1 90 ? 7.103 8.590 -8.784 1.00 95.44 90 ILE A N 1
ATOM 777 C CA . ILE A 1 90 ? 7.483 9.003 -7.426 1.00 95.44 90 ILE A CA 1
ATOM 778 C C . ILE A 1 90 ? 8.961 8.730 -7.099 1.00 95.44 90 ILE A C 1
ATOM 780 O O . ILE A 1 90 ? 9.462 7.595 -7.151 1.00 95.44 90 ILE A O 1
ATOM 784 N N . SER A 1 91 ? 9.665 9.782 -6.681 1.00 95.31 91 SER A N 1
ATOM 785 C CA . SER A 1 91 ? 11.086 9.721 -6.347 1.00 95.31 91 SER A CA 1
ATOM 786 C C . SER A 1 91 ? 11.355 8.943 -5.055 1.00 95.31 91 SER A C 1
ATOM 788 O O . SER A 1 91 ? 10.491 8.763 -4.201 1.00 95.31 91 SER A O 1
ATOM 790 N N . ILE A 1 92 ? 12.598 8.496 -4.861 1.00 93.94 92 ILE A N 1
ATOM 791 C CA . ILE A 1 92 ? 13.001 7.750 -3.652 1.00 93.94 92 ILE A CA 1
ATOM 792 C C . ILE A 1 92 ? 12.794 8.577 -2.369 1.00 93.94 92 ILE A C 1
ATOM 794 O O . ILE A 1 92 ? 12.429 8.021 -1.327 1.00 93.94 92 ILE A O 1
ATOM 798 N N . ASP A 1 93 ? 13.008 9.892 -2.439 1.00 96.19 93 ASP A N 1
ATOM 799 C CA . ASP A 1 93 ? 12.828 10.791 -1.297 1.00 96.19 93 ASP A CA 1
ATOM 800 C C . ASP A 1 93 ? 11.341 10.913 -0.930 1.00 96.19 93 ASP A C 1
ATOM 802 O O . ASP A 1 93 ? 10.981 10.772 0.240 1.00 96.19 93 ASP A O 1
ATOM 806 N N . GLU A 1 94 ? 10.460 11.054 -1.924 1.00 97.19 94 GLU A N 1
ATOM 807 C CA . GLU A 1 94 ? 9.005 11.076 -1.721 1.00 97.19 94 GLU A CA 1
ATOM 808 C C . GLU A 1 94 ? 8.478 9.727 -1.212 1.00 97.19 94 GLU A C 1
ATOM 810 O O . GLU A 1 94 ? 7.680 9.683 -0.275 1.00 97.19 94 GLU A O 1
ATOM 815 N N . GLN A 1 95 ? 8.976 8.604 -1.747 1.00 97.31 95 GLN A N 1
ATOM 816 C CA . GLN A 1 95 ? 8.652 7.269 -1.227 1.00 97.31 95 GLN A CA 1
ATOM 817 C C . GLN A 1 95 ? 9.026 7.146 0.256 1.00 97.31 95 GLN A C 1
ATOM 819 O O . GLN A 1 95 ? 8.274 6.579 1.053 1.00 97.31 95 GLN A O 1
ATOM 824 N N . SER A 1 96 ? 10.183 7.690 0.639 1.00 96.94 96 SER A N 1
ATOM 825 C CA . SER A 1 96 ? 10.645 7.700 2.029 1.00 96.94 96 SER A CA 1
ATOM 826 C C . SER A 1 96 ? 9.742 8.561 2.916 1.00 96.94 96 SER A C 1
ATOM 828 O O . SER A 1 96 ? 9.398 8.144 4.023 1.00 96.94 96 SER A O 1
ATOM 830 N N . GLU A 1 97 ? 9.294 9.720 2.429 1.00 97.50 97 GLU A N 1
ATOM 831 C CA . GLU A 1 97 ? 8.339 10.578 3.136 1.00 97.50 97 GLU A CA 1
ATOM 832 C C . GLU A 1 97 ? 6.995 9.871 3.363 1.00 97.50 97 GLU A C 1
ATOM 834 O O . GLU A 1 97 ? 6.476 9.870 4.484 1.00 97.50 97 GLU A O 1
ATOM 839 N N . VAL A 1 98 ? 6.454 9.213 2.337 1.00 98.19 98 VAL A N 1
ATOM 840 C CA . VAL A 1 98 ? 5.221 8.417 2.439 1.00 98.19 98 VAL A CA 1
ATOM 841 C C . VAL A 1 98 ? 5.387 7.281 3.449 1.00 98.19 98 VAL A C 1
ATOM 843 O O . VAL A 1 98 ? 4.501 7.058 4.277 1.00 98.19 98 VAL A O 1
ATOM 846 N N . ILE A 1 99 ? 6.526 6.582 3.445 1.00 98.31 99 ILE A N 1
ATOM 847 C CA . ILE A 1 99 ? 6.820 5.527 4.425 1.00 98.31 99 ILE A CA 1
ATOM 848 C C . ILE A 1 99 ? 6.810 6.086 5.854 1.00 98.31 99 ILE A C 1
ATOM 850 O O . ILE A 1 99 ? 6.203 5.481 6.741 1.00 98.31 99 ILE A O 1
ATOM 854 N N . GLU A 1 100 ? 7.445 7.232 6.102 1.00 98.38 100 GLU A N 1
ATOM 855 C CA . GLU A 1 100 ? 7.462 7.841 7.435 1.00 98.38 100 GLU A CA 1
ATOM 856 C C . GLU A 1 100 ? 6.073 8.321 7.871 1.00 98.38 100 GLU A C 1
ATOM 858 O O . GLU A 1 100 ? 5.661 8.044 9.001 1.00 98.38 100 GLU A O 1
ATOM 863 N N . LYS A 1 101 ? 5.297 8.941 6.976 1.00 98.50 101 LYS A N 1
ATOM 864 C CA . LYS A 1 101 ? 3.897 9.306 7.254 1.00 98.50 101 LYS A CA 1
ATOM 865 C C . LYS A 1 101 ? 3.044 8.076 7.566 1.00 98.50 101 LYS A C 1
ATOM 867 O O . LYS A 1 101 ? 2.310 8.077 8.552 1.00 98.50 101 LYS A O 1
ATOM 872 N N . THR A 1 102 ? 3.225 6.986 6.821 1.00 98.38 102 THR A N 1
ATOM 873 C CA . THR A 1 102 ? 2.547 5.705 7.082 1.00 98.38 102 THR A CA 1
ATOM 874 C C . THR A 1 102 ? 2.876 5.185 8.485 1.00 98.38 102 THR A C 1
ATOM 876 O O . THR A 1 102 ? 1.985 4.749 9.214 1.00 98.38 102 THR A O 1
ATOM 879 N N . LYS A 1 103 ? 4.143 5.271 8.921 1.00 98.44 103 LYS A N 1
ATOM 880 C CA . LYS A 1 103 ? 4.547 4.889 10.288 1.00 98.44 103 LYS A CA 1
ATOM 881 C C . LYS A 1 103 ? 3.889 5.761 11.354 1.00 98.44 103 LYS A C 1
ATOM 883 O O . LYS A 1 103 ? 3.569 5.248 12.425 1.00 98.44 103 LYS A O 1
ATOM 888 N N . VAL A 1 104 ? 3.723 7.060 11.103 1.00 98.25 104 VAL A N 1
ATOM 889 C CA . VAL A 1 104 ? 3.036 7.973 12.030 1.00 98.25 104 VAL A CA 1
ATOM 890 C C . VAL A 1 104 ? 1.573 7.563 12.191 1.00 98.25 104 VAL A C 1
ATOM 892 O O . VAL A 1 104 ? 1.137 7.369 13.326 1.00 98.25 104 VAL A O 1
ATOM 895 N N . ILE A 1 105 ? 0.865 7.328 11.085 1.00 98.06 105 ILE A N 1
ATOM 896 C CA . ILE A 1 105 ? -0.544 6.903 11.095 1.00 98.06 105 ILE A CA 1
ATOM 897 C C . ILE A 1 105 ? -0.700 5.550 11.812 1.00 98.06 105 ILE A C 1
ATOM 899 O O . ILE A 1 105 ? -1.538 5.394 12.699 1.00 98.06 105 ILE A O 1
ATOM 903 N N . LEU A 1 106 ? 0.173 4.574 11.521 1.00 97.31 106 LEU A N 1
ATOM 904 C CA . LEU A 1 106 ? 0.177 3.275 12.211 1.00 97.31 106 LEU A CA 1
ATOM 905 C C . LEU A 1 106 ? 0.352 3.402 13.731 1.00 97.31 106 LEU A C 1
ATOM 907 O O . LEU A 1 106 ? -0.270 2.649 14.476 1.00 97.31 106 LEU A O 1
ATOM 911 N N . LYS A 1 107 ? 1.193 4.330 14.203 1.00 95.50 107 LYS A N 1
ATOM 912 C CA . LYS A 1 107 ? 1.412 4.556 15.642 1.00 95.50 107 LYS A CA 1
ATOM 913 C C . LYS A 1 107 ? 0.207 5.187 16.330 1.00 95.50 107 LYS A C 1
ATOM 915 O O . LYS A 1 107 ? 0.006 4.923 17.504 1.00 95.50 107 LYS A O 1
ATOM 920 N N . GLN A 1 108 ? -0.560 6.023 15.635 1.00 92.44 108 GLN A N 1
ATOM 921 C CA . GLN A 1 108 ? -1.767 6.650 16.187 1.00 92.44 108 GLN A CA 1
ATOM 922 C C . GLN A 1 108 ? -2.921 5.651 16.348 1.00 92.44 108 GLN A C 1
ATOM 924 O O . GLN A 1 108 ? -3.805 5.860 17.174 1.00 92.44 108 GLN A O 1
ATOM 929 N N . TYR A 1 109 ? -2.903 4.569 15.567 1.00 90.94 109 TYR A N 1
ATOM 930 C CA . TYR A 1 109 ? -3.883 3.489 15.642 1.00 90.94 109 TYR A CA 1
ATOM 931 C C . TYR A 1 109 ? -3.645 2.503 16.804 1.00 90.94 109 TYR A C 1
ATOM 933 O O . TYR A 1 109 ? -4.594 1.857 17.255 1.00 90.94 109 TYR A O 1
ATOM 941 N N . GLN A 1 110 ? -2.389 2.339 17.236 1.00 77.06 110 GLN A N 1
ATOM 942 C CA . GLN A 1 110 ? -1.963 1.387 18.277 1.00 77.06 110 GLN A CA 1
ATOM 943 C C . GLN A 1 110 ? -2.190 1.922 19.692 1.00 77.06 110 GLN A C 1
ATOM 945 O O . GLN A 1 110 ? -2.606 1.099 20.541 1.00 77.06 110 GLN A O 1
#

Organism: NCBI:txid757

Secondary structure (DSSP, 8-state):
-HHHHHHHHHHTT--SHHHHHGGGGGS-HHHHHTHHHIIIII-TTGGG-HHHHHHHHHHHHHHHHHHH-GGGHHHHHHHHHHHHT--TT--HHHHHHHHHHHHHHHHHH-